Protein AF-A0A5J4KTJ5-F1 (afdb_monomer_lite)

Foldseek 3Di:
DAFEWEAEPVRHTAETHHVVVVVVCVVVVQWDFDDVVVTYIYGPDGDPDRDYQDWDWDWADDPFKIKIWIARPVVRDTNDIDIGGDCVVVVVVVVVVVVVVVVCVVVVPPDDDPPPCVVDPPPPPDDDPPPDDD

pLDDT: mean 84.32, std 15.81, range [39.41, 97.81]

InterPro domains:
  IPR025938 RRXRR domain [PF14239] (4-119)

Sequence (134 aa):
MSKVFVIDTLKRPLDPVHPGRARLLLSEGKAAVYRKFPFTIILKDKTQEPEAQPLRIKLDPGSRATGIAIVNDASGEVVFAAELSHRGHAIKAALDDRHAVRRSRRQRKTRYRKARWSNWSCPVFGGNPNRNVG

Secondary structure (DSSP, 8-state):
-PPEEEE-TT--EEEEEPHHHHHHHHHTTSEEEEETTTTEEEESSPPSS-----EEEEEEE-SSEEEEEEEETTT--EEEEEEEE--HHHHHHHHHHHHHHHHHHHHHT-------GGG---------------

Organism: NCBI:txid2607529

Radius of gyration: 35.64 Å; chains: 1; bounding box: 104×32×80 Å

Structure (mmCIF, N/CA/C/O backbone):
data_AF-A0A5J4KTJ5-F1
#
_entry.id   AF-A0A5J4KTJ5-F1
#
loop_
_atom_site.group_PDB
_atom_site.id
_atom_site.type_symbol
_atom_site.label_atom_id
_atom_site.label_alt_id
_atom_site.label_comp_id
_atom_site.label_asym_id
_atom_site.label_entity_id
_atom_site.label_seq_id
_atom_site.pdbx_PDB_ins_code
_atom_site.Cartn_x
_atom_site.Cartn_y
_atom_site.Cartn_z
_atom_site.occupancy
_atom_site.B_iso_or_equiv
_atom_site.auth_seq_id
_atom_site.auth_comp_id
_atom_site.auth_asym_id
_atom_site.auth_atom_id
_atom_site.pdbx_PDB_model_num
ATOM 1 N N . MET A 1 1 ? -0.217 -9.038 13.569 1.00 63.91 1 MET A N 1
ATOM 2 C CA . MET A 1 1 ? -1.423 -8.946 12.709 1.00 63.91 1 MET A CA 1
ATOM 3 C C . MET A 1 1 ? -1.648 -7.474 12.393 1.00 63.91 1 MET A C 1
ATOM 5 O O . MET A 1 1 ? -1.484 -6.677 13.306 1.00 63.91 1 MET A O 1
ATOM 9 N N . SER A 1 2 ? -1.928 -7.087 11.145 1.00 85.50 2 SER A N 1
ATOM 10 C CA . SER A 1 2 ? -2.105 -5.668 10.787 1.00 85.50 2 SER A CA 1
ATOM 11 C C . SER A 1 2 ? -3.431 -5.117 11.321 1.00 85.50 2 SER A C 1
ATOM 13 O O . SER A 1 2 ? -4.464 -5.791 11.256 1.00 85.50 2 SER A O 1
ATOM 15 N N . LYS A 1 3 ? -3.403 -3.897 11.865 1.00 92.50 3 LYS A N 1
ATOM 16 C CA . LYS A 1 3 ? -4.609 -3.172 12.280 1.00 92.50 3 LYS A CA 1
ATOM 17 C C . LYS A 1 3 ? -5.335 -2.609 11.056 1.00 92.50 3 LYS A C 1
ATOM 19 O O . LYS A 1 3 ? -4.761 -2.457 9.977 1.00 92.50 3 LYS A O 1
ATOM 24 N N . VAL A 1 4 ? -6.617 -2.316 11.234 1.00 94.38 4 VAL A N 1
ATOM 25 C CA . VAL A 1 4 ? -7.485 -1.734 10.208 1.00 94.38 4 VAL A CA 1
ATOM 26 C C . VAL A 1 4 ? -7.631 -0.245 10.469 1.00 94.38 4 VAL A C 1
ATOM 28 O O . VAL A 1 4 ? -7.929 0.158 11.591 1.00 94.38 4 VAL A O 1
ATOM 31 N N . PHE A 1 5 ? -7.449 0.567 9.430 1.00 94.44 5 PHE A N 1
ATOM 32 C CA . PHE A 1 5 ? -7.638 2.010 9.536 1.00 94.44 5 PHE A CA 1
ATOM 33 C C . PHE A 1 5 ? -9.122 2.357 9.588 1.00 94.44 5 PHE A C 1
ATOM 35 O O . PHE A 1 5 ? -9.929 1.774 8.857 1.00 94.44 5 PHE A O 1
ATOM 42 N N . VAL A 1 6 ? -9.468 3.324 10.431 1.00 94.12 6 VAL A N 1
ATOM 43 C CA . VAL A 1 6 ? -10.842 3.779 10.626 1.00 94.12 6 VAL A CA 1
ATOM 44 C C . VAL A 1 6 ? -10.908 5.270 10.349 1.00 94.12 6 VAL A C 1
ATOM 46 O O . VAL A 1 6 ? -10.030 6.029 10.758 1.00 94.12 6 VAL A O 1
ATOM 49 N N . ILE A 1 7 ? -11.946 5.679 9.631 1.00 94.50 7 ILE A N 1
ATOM 50 C CA . ILE A 1 7 ? -12.270 7.084 9.415 1.00 94.50 7 ILE A CA 1
ATOM 51 C C . ILE A 1 7 ? -13.718 7.357 9.809 1.00 94.50 7 ILE A C 1
ATOM 53 O O . ILE A 1 7 ? -14.583 6.485 9.707 1.00 94.50 7 ILE A O 1
ATOM 57 N N . ASP A 1 8 ? -13.977 8.581 10.242 1.00 92.81 8 ASP A N 1
ATOM 58 C CA . ASP A 1 8 ? -15.324 9.077 10.503 1.00 92.81 8 ASP A CA 1
ATOM 59 C C . ASP A 1 8 ? -16.048 9.443 9.187 1.00 92.81 8 ASP A C 1
ATOM 61 O O . ASP A 1 8 ? -15.433 9.578 8.125 1.00 92.81 8 ASP A O 1
ATOM 65 N N . THR A 1 9 ? -17.354 9.679 9.266 1.00 91.12 9 THR A N 1
ATOM 66 C CA . THR A 1 9 ? -18.225 10.261 8.232 1.00 91.12 9 THR A CA 1
ATOM 67 C C . THR A 1 9 ? -17.638 11.516 7.579 1.00 91.12 9 THR A C 1
ATOM 69 O O . THR A 1 9 ? -17.713 11.687 6.362 1.00 91.12 9 THR A O 1
ATOM 72 N N . LEU A 1 10 ? -16.979 12.370 8.369 1.00 90.44 10 LEU A N 1
ATOM 73 C CA . LEU A 1 10 ? -16.274 13.571 7.904 1.00 90.44 10 LEU A CA 1
ATOM 74 C C . LEU A 1 10 ? -14.861 13.289 7.363 1.00 90.44 10 LEU A C 1
ATOM 76 O O . LEU A 1 10 ? -14.087 14.221 7.152 1.00 90.44 10 LEU A O 1
ATOM 80 N N . LYS A 1 11 ? -14.506 12.016 7.151 1.00 89.75 11 LYS A N 1
ATOM 81 C CA . LYS A 1 11 ? -13.183 11.535 6.713 1.00 89.75 11 LYS A CA 1
ATOM 82 C C . LYS A 1 11 ? -12.036 11.926 7.648 1.00 89.75 11 LYS A C 1
ATOM 84 O O . LYS A 1 11 ? -10.883 11.995 7.226 1.00 89.75 11 LYS A O 1
ATOM 89 N N . ARG A 1 12 ? -12.347 12.170 8.921 1.00 90.94 12 ARG A N 1
ATOM 90 C CA . ARG A 1 12 ? -11.346 12.408 9.965 1.00 90.94 12 ARG A CA 1
ATOM 91 C C . ARG A 1 12 ? -10.771 11.062 10.420 1.00 90.94 12 ARG A C 1
ATOM 93 O O . ARG A 1 12 ? -11.553 10.120 10.566 1.00 90.94 12 ARG A O 1
ATOM 100 N N . PRO A 1 13 ? -9.446 10.937 10.590 1.00 91.06 13 PRO A N 1
ATOM 101 C CA . PRO A 1 13 ? -8.836 9.695 11.042 1.00 91.06 13 PRO A CA 1
ATOM 102 C C . PRO A 1 13 ? -9.215 9.403 12.497 1.00 91.06 13 PRO A C 1
ATOM 104 O O . PRO A 1 13 ? -9.300 10.315 13.314 1.00 91.06 13 PRO A O 1
ATOM 107 N N . LEU A 1 14 ? -9.425 8.124 12.792 1.00 92.00 14 LEU A N 1
ATOM 108 C CA . LEU A 1 14 ? -9.607 7.579 14.135 1.00 92.00 14 LEU A CA 1
ATOM 109 C C . LEU A 1 14 ? -8.521 6.537 14.411 1.00 92.00 14 LEU A C 1
ATOM 111 O O . LEU A 1 14 ? -7.802 6.110 13.497 1.00 92.00 14 LEU A O 1
ATOM 115 N N . ASP A 1 15 ? -8.433 6.093 15.661 1.00 91.00 15 ASP A N 1
ATOM 116 C CA . ASP A 1 15 ? -7.470 5.069 16.042 1.00 91.00 15 ASP A CA 1
ATOM 117 C C . ASP A 1 15 ? -7.666 3.758 15.253 1.00 91.00 15 ASP A C 1
ATOM 119 O O . ASP A 1 15 ? -8.792 3.269 15.089 1.00 91.00 15 ASP A O 1
ATOM 123 N N . PRO A 1 16 ? -6.573 3.145 14.761 1.00 92.69 16 PRO A N 1
ATOM 124 C CA . PRO A 1 16 ? -6.640 1.859 14.087 1.00 92.69 16 PRO A CA 1
ATOM 125 C C . PRO A 1 16 ? -7.150 0.760 15.020 1.00 92.69 16 PRO A C 1
ATOM 127 O O . PRO A 1 16 ? -6.646 0.571 16.129 1.00 92.69 16 PRO A O 1
ATOM 130 N N . VAL A 1 17 ? -8.093 -0.042 14.534 1.00 93.00 17 VAL A N 1
ATOM 131 C CA . VAL A 1 17 ? -8.727 -1.102 15.327 1.00 93.00 17 VAL A CA 1
ATOM 132 C C . VAL A 1 17 ? -8.201 -2.484 14.963 1.00 93.00 17 VAL A C 1
ATOM 134 O O . VAL A 1 17 ? -7.725 -2.736 13.852 1.00 93.00 17 VAL A O 1
ATOM 137 N N . HIS A 1 18 ? -8.335 -3.426 15.897 1.00 93.56 18 HIS A N 1
ATOM 138 C CA . HIS A 1 18 ? -8.070 -4.834 15.620 1.00 93.56 18 HIS A CA 1
ATOM 139 C C . HIS A 1 18 ? -9.030 -5.353 14.525 1.00 93.56 18 HIS A C 1
ATOM 141 O O . HIS A 1 18 ? -10.223 -5.031 14.559 1.00 93.56 18 HIS A O 1
ATOM 147 N N . PRO A 1 19 ? -8.578 -6.196 13.577 1.00 94.56 19 PRO A N 1
ATOM 148 C CA . PRO A 1 19 ? -9.417 -6.706 12.487 1.00 94.56 19 PRO A CA 1
ATOM 149 C C . PRO A 1 19 ? -10.694 -7.414 12.959 1.00 94.56 19 PRO A C 1
ATOM 151 O O . PRO A 1 19 ? -11.714 -7.346 12.279 1.00 94.56 19 PRO A O 1
ATOM 154 N N . GLY A 1 20 ? -10.677 -8.046 14.137 1.00 95.38 20 GLY A N 1
ATOM 155 C CA . GLY A 1 20 ? -11.885 -8.617 14.747 1.00 95.38 20 GLY A CA 1
ATOM 156 C C . GLY A 1 20 ? -12.972 -7.569 15.019 1.00 95.38 20 GLY A C 1
ATOM 157 O O . GLY A 1 20 ? -14.134 -7.785 14.683 1.00 95.38 20 GLY A O 1
ATOM 158 N N . ARG A 1 21 ? -12.589 -6.392 15.533 1.00 94.75 21 ARG A N 1
ATOM 159 C CA . ARG A 1 21 ? -13.516 -5.275 15.765 1.00 94.75 21 ARG A CA 1
ATOM 160 C C . ARG A 1 21 ? -14.009 -4.678 14.450 1.00 94.75 21 ARG A C 1
ATOM 162 O O . ARG A 1 21 ? -15.192 -4.390 14.328 1.00 94.75 21 ARG A O 1
ATOM 169 N N . ALA A 1 22 ? -13.129 -4.553 13.455 1.00 95.19 22 ALA A N 1
ATOM 170 C CA . ALA A 1 22 ? -13.513 -4.094 12.120 1.00 95.19 22 ALA A CA 1
ATOM 171 C C . ALA A 1 22 ? -14.570 -5.010 11.477 1.00 95.19 22 ALA A C 1
ATOM 173 O O . ALA A 1 22 ? -15.547 -4.520 10.920 1.00 95.19 22 ALA A O 1
ATOM 174 N N . ARG A 1 23 ? -14.409 -6.337 11.593 1.00 95.81 23 ARG A N 1
ATOM 175 C CA . ARG A 1 23 ? -15.400 -7.312 11.108 1.00 95.81 23 ARG A CA 1
ATOM 176 C C . ARG A 1 23 ? -16.741 -7.158 11.814 1.00 95.81 23 ARG A C 1
ATOM 178 O O . ARG A 1 23 ? -17.752 -7.122 11.126 1.00 95.81 23 ARG A O 1
ATOM 185 N N . LEU A 1 24 ? -16.732 -7.012 13.141 1.00 96.88 24 LEU A N 1
ATOM 186 C CA . LEU A 1 24 ? -17.951 -6.804 13.923 1.00 96.88 24 LEU A CA 1
ATOM 187 C C . LEU A 1 24 ? -18.711 -5.548 13.463 1.00 96.88 24 LEU A C 1
ATOM 189 O O . LEU A 1 24 ? -19.908 -5.604 13.210 1.00 96.88 24 LEU A O 1
ATOM 193 N N . LEU A 1 25 ? -18.008 -4.426 13.280 1.00 95.50 25 LEU A N 1
ATOM 194 C CA . LEU A 1 25 ? -18.617 -3.175 12.811 1.00 95.50 25 LEU A CA 1
ATOM 195 C C . LEU A 1 25 ? -19.220 -3.297 11.404 1.00 95.50 25 LEU A C 1
ATOM 197 O O . LEU A 1 25 ? -20.244 -2.677 11.115 1.00 95.50 25 LEU A O 1
ATOM 201 N N . LEU A 1 26 ? -18.593 -4.090 10.531 1.00 96.00 26 LEU A N 1
ATOM 202 C CA . LEU A 1 26 ? -19.109 -4.375 9.194 1.00 96.00 26 LEU A CA 1
ATOM 203 C C . LEU A 1 26 ? -20.331 -5.302 9.243 1.00 96.00 26 LEU A C 1
ATOM 205 O O . LEU A 1 26 ? -21.308 -5.032 8.551 1.00 96.00 26 LEU A O 1
ATOM 209 N N . SER A 1 27 ? -20.312 -6.356 10.069 1.00 96.50 27 SER A N 1
ATOM 210 C CA . SER A 1 27 ? -21.449 -7.278 10.214 1.00 96.50 27 SER A CA 1
ATOM 211 C C . SER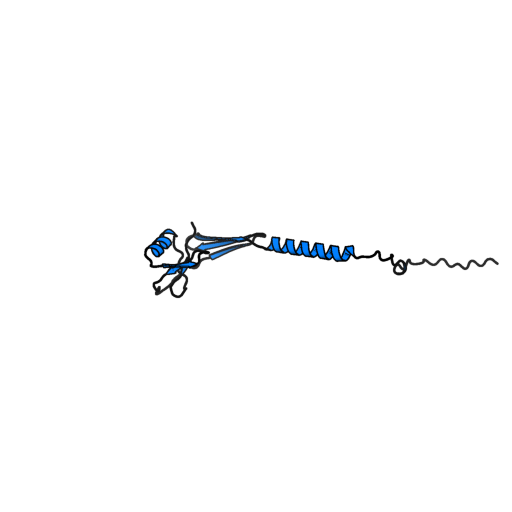 A 1 27 ? -22.658 -6.623 10.873 1.00 96.50 27 SER A C 1
ATOM 213 O O . SER A 1 27 ? -23.786 -6.898 10.487 1.00 96.50 27 SER A O 1
ATOM 215 N N . GLU A 1 28 ? -22.431 -5.721 11.829 1.00 96.06 28 GLU A N 1
ATOM 216 C CA . GLU A 1 28 ? -23.485 -4.924 12.469 1.00 96.06 28 GLU A CA 1
ATOM 217 C C . GLU A 1 28 ? -23.991 -3.780 11.572 1.00 96.06 28 GLU A C 1
ATOM 219 O O . GLU A 1 28 ? -24.902 -3.051 11.951 1.00 96.06 28 GLU A O 1
ATOM 224 N N . GLY A 1 29 ? -23.388 -3.570 10.397 1.00 94.56 29 GLY A N 1
ATOM 225 C CA . GLY A 1 29 ? -23.784 -2.516 9.466 1.00 94.56 29 GLY A CA 1
ATOM 226 C C . GLY A 1 29 ? -23.468 -1.091 9.934 1.00 94.56 29 GLY A C 1
ATOM 227 O O . GLY A 1 29 ? -23.938 -0.144 9.300 1.00 94.56 29 GLY A O 1
ATOM 228 N N . LYS A 1 30 ? -22.663 -0.920 10.991 1.00 94.25 30 LYS A N 1
ATOM 229 C CA . LYS A 1 30 ? -22.239 0.380 11.553 1.00 94.25 30 LYS A CA 1
ATOM 230 C C . LYS A 1 30 ? -21.106 1.038 10.765 1.00 94.25 30 LYS A C 1
ATOM 232 O O . LYS A 1 30 ? -20.902 2.248 10.848 1.00 94.25 30 LYS A O 1
ATOM 237 N N . ALA A 1 31 ? -20.371 0.246 9.989 1.00 96.25 31 ALA A N 1
ATOM 238 C CA . ALA A 1 31 ? -19.299 0.713 9.123 1.00 96.25 31 ALA A CA 1
ATOM 239 C C . ALA A 1 31 ? -19.500 0.249 7.674 1.00 96.25 31 ALA A C 1
ATOM 241 O O . ALA A 1 31 ? -20.247 -0.688 7.396 1.00 96.25 31 ALA A O 1
ATOM 242 N N . ALA A 1 32 ? -18.798 0.895 6.748 1.00 96.06 32 ALA A N 1
ATOM 243 C CA . ALA A 1 32 ? -18.676 0.477 5.357 1.00 96.06 32 ALA A CA 1
ATOM 244 C C . ALA A 1 32 ? -17.200 0.417 4.944 1.00 96.06 32 ALA A C 1
ATOM 246 O O . ALA A 1 32 ? -16.333 1.031 5.567 1.00 96.06 32 ALA A O 1
ATOM 247 N N . VAL A 1 33 ? -16.892 -0.326 3.882 1.00 96.69 33 VAL A N 1
ATOM 248 C CA . VAL A 1 33 ? -15.531 -0.367 3.331 1.00 96.69 33 VAL A CA 1
ATOM 249 C C . VAL A 1 33 ? -15.273 0.917 2.546 1.00 96.69 33 VAL A C 1
ATOM 251 O O . VAL A 1 33 ? -15.985 1.208 1.590 1.00 96.69 33 VAL A O 1
ATOM 254 N N . TYR A 1 34 ? -14.232 1.660 2.924 1.00 95.88 34 TYR A N 1
ATOM 255 C CA . TYR A 1 34 ? -13.809 2.874 2.221 1.00 95.88 34 TYR A CA 1
ATOM 256 C C . TYR A 1 34 ? -12.746 2.575 1.159 1.00 95.88 34 TYR A C 1
ATOM 258 O O . TYR A 1 34 ? -12.847 3.018 0.016 1.00 95.88 34 TYR A O 1
ATOM 266 N N . ARG A 1 35 ? -11.720 1.795 1.521 1.00 94.81 35 ARG A N 1
ATOM 267 C CA . ARG A 1 35 ? -10.605 1.438 0.633 1.00 94.81 35 ARG A CA 1
ATOM 268 C C . ARG A 1 35 ? -10.126 0.018 0.922 1.00 94.81 35 ARG A C 1
ATOM 270 O O . ARG A 1 35 ? -10.085 -0.405 2.073 1.00 94.81 35 ARG A O 1
ATOM 277 N N . LYS A 1 36 ? -9.759 -0.726 -0.130 1.00 92.38 36 LYS A N 1
ATOM 278 C CA . LYS A 1 36 ? -9.275 -2.116 -0.007 1.00 92.38 36 LYS A CA 1
ATOM 279 C C . LYS A 1 36 ? -7.802 -2.208 0.403 1.00 92.38 36 LYS A C 1
ATOM 281 O O . LYS A 1 36 ? -7.451 -3.100 1.165 1.00 92.38 36 LYS A O 1
ATOM 286 N N . PHE A 1 37 ? -6.951 -1.306 -0.093 1.00 90.12 37 PHE A N 1
ATOM 287 C CA . PHE A 1 37 ? -5.531 -1.266 0.262 1.00 90.12 37 PHE A CA 1
ATOM 288 C C . PHE A 1 37 ? -4.991 0.177 0.361 1.00 90.12 37 PHE A C 1
ATOM 290 O O . PHE A 1 37 ? -5.048 0.897 -0.645 1.00 90.12 37 PHE A O 1
ATOM 297 N N . PRO A 1 38 ? -4.451 0.597 1.524 1.00 91.38 38 PRO A N 1
ATOM 298 C CA . PRO A 1 38 ? -4.550 -0.120 2.801 1.00 91.38 38 PRO A CA 1
ATOM 299 C C . PRO A 1 38 ? -6.026 -0.326 3.186 1.00 91.38 38 PRO A C 1
ATOM 301 O O . PRO A 1 38 ? -6.889 0.431 2.739 1.00 91.38 38 PRO A O 1
ATOM 304 N N . PHE A 1 39 ? -6.334 -1.402 3.917 1.00 94.50 39 PHE A N 1
ATOM 305 C CA . PHE A 1 39 ? -7.723 -1.714 4.262 1.00 94.50 39 PHE A CA 1
ATOM 306 C C . PHE A 1 39 ? -8.243 -0.674 5.256 1.00 94.50 39 PHE A C 1
ATOM 308 O O . PHE A 1 39 ? -7.671 -0.482 6.332 1.00 94.50 39 PHE A O 1
ATOM 315 N N . THR A 1 40 ? -9.302 0.029 4.865 1.00 95.69 40 THR A N 1
ATOM 316 C CA . THR A 1 40 ? -9.850 1.158 5.617 1.00 95.69 40 THR A CA 1
ATOM 317 C C . THR A 1 40 ? -11.366 1.070 5.642 1.00 95.69 40 THR A C 1
ATOM 319 O O . THR A 1 40 ? -11.998 0.905 4.592 1.00 95.69 40 THR A O 1
ATOM 322 N N . ILE A 1 41 ? -11.944 1.215 6.831 1.00 96.38 41 ILE A N 1
ATOM 323 C CA . ILE A 1 41 ? -13.390 1.287 7.042 1.00 96.38 41 ILE A CA 1
ATOM 324 C C . ILE A 1 41 ? -13.804 2.715 7.399 1.00 96.38 41 ILE A C 1
ATOM 326 O O . ILE A 1 41 ? -13.044 3.448 8.027 1.00 96.38 41 ILE A O 1
ATOM 330 N N . ILE A 1 42 ? -15.011 3.098 6.995 1.00 95.81 42 ILE A N 1
ATOM 331 C CA . ILE A 1 42 ? -15.654 4.357 7.371 1.00 95.81 42 ILE A CA 1
ATOM 332 C C . ILE A 1 42 ? -16.830 4.068 8.300 1.00 95.81 42 ILE A C 1
ATOM 334 O O . ILE A 1 42 ? -17.638 3.183 8.009 1.00 95.81 42 ILE A O 1
ATOM 338 N N . LEU A 1 43 ? -16.915 4.785 9.417 1.00 94.69 43 LEU A N 1
ATOM 339 C CA . LEU A 1 43 ? -18.067 4.731 10.317 1.00 94.69 43 LEU A CA 1
ATOM 340 C C . LEU A 1 43 ? -19.235 5.526 9.724 1.00 94.69 43 LEU A C 1
ATOM 342 O O . LEU A 1 43 ? -19.025 6.534 9.048 1.00 94.69 43 LEU A O 1
ATOM 346 N N . LYS A 1 44 ? -20.465 5.057 9.953 1.00 91.88 44 LYS A N 1
ATOM 347 C CA . LYS A 1 44 ? -21.686 5.751 9.509 1.00 91.88 44 LYS A CA 1
ATOM 348 C C . LYS A 1 44 ? -22.154 6.830 10.481 1.00 91.88 44 LYS A C 1
ATOM 350 O O . LYS A 1 44 ? -22.831 7.760 10.054 1.00 91.88 44 LYS A O 1
ATOM 355 N N . ASP A 1 45 ? -21.774 6.707 11.746 1.00 86.31 45 ASP A N 1
ATOM 356 C CA . ASP A 1 45 ? -22.112 7.671 12.786 1.00 86.31 45 ASP A CA 1
ATOM 357 C C . ASP A 1 45 ? -20.981 8.677 12.964 1.00 86.31 45 ASP A C 1
ATOM 359 O O . ASP A 1 45 ? -19.803 8.322 12.887 1.00 86.31 45 ASP A O 1
ATOM 363 N N . LYS A 1 46 ? -21.355 9.934 13.214 1.00 79.44 46 LYS A N 1
ATOM 364 C CA . LYS A 1 46 ? -20.410 11.025 13.441 1.00 79.44 46 LYS A CA 1
ATOM 365 C C . LYS A 1 46 ? -19.775 10.901 14.821 1.00 79.44 46 LYS A C 1
ATOM 367 O O . LYS A 1 46 ? -20.479 10.812 15.825 1.00 79.44 46 LYS A O 1
ATOM 372 N N . THR A 1 47 ? -18.452 10.994 14.873 1.00 79.69 47 THR A N 1
ATOM 373 C CA . THR A 1 47 ? -17.716 11.042 16.141 1.00 79.69 47 THR A CA 1
ATOM 374 C C . THR A 1 47 ? -17.614 12.498 16.603 1.00 79.69 47 THR A C 1
ATOM 376 O O . THR A 1 47 ? -17.205 13.368 15.831 1.00 79.69 47 THR A O 1
ATOM 379 N N . GLN A 1 48 ? -18.038 12.798 17.837 1.00 72.00 48 GLN A N 1
ATOM 380 C CA . GLN A 1 48 ? -18.056 14.178 18.352 1.00 72.00 48 GLN A CA 1
ATOM 381 C C . GLN A 1 48 ? -16.642 14.744 18.537 1.00 72.00 48 GLN A C 1
ATOM 383 O O . GLN A 1 48 ? -16.381 15.860 18.088 1.00 72.00 48 GLN A O 1
ATOM 388 N N . GLU A 1 49 ? -15.721 13.949 19.086 1.00 74.38 49 GLU A N 1
ATOM 389 C CA . GLU A 1 49 ? -14.324 14.330 19.316 1.00 74.38 49 GLU A CA 1
ATOM 390 C C . GLU A 1 49 ? -13.393 13.218 18.815 1.00 74.38 49 GLU A C 1
ATOM 392 O O . GLU A 1 49 ? -13.077 12.280 19.545 1.00 74.38 49 GLU A O 1
ATOM 397 N N . PRO A 1 50 ? -13.008 13.248 17.527 1.00 73.69 50 PRO A N 1
ATOM 398 C CA . PRO A 1 50 ? -12.059 12.287 16.993 1.00 73.69 50 PRO A CA 1
ATOM 399 C C . PRO A 1 50 ? -10.657 12.634 17.501 1.00 73.69 50 PRO A C 1
ATOM 401 O O . PRO A 1 50 ? -9.982 13.495 16.937 1.00 73.69 50 PRO A O 1
ATOM 404 N N . GLU A 1 51 ? -10.224 11.960 18.560 1.00 74.75 51 GLU A N 1
ATOM 405 C CA . GLU A 1 51 ? -8.836 11.973 19.005 1.00 74.75 51 GLU A CA 1
ATOM 406 C C . GLU A 1 51 ? -8.140 10.726 18.451 1.00 74.75 51 GLU A C 1
ATOM 408 O O . GLU A 1 51 ? -8.581 9.598 18.672 1.00 74.75 51 GLU A O 1
ATOM 413 N N . ALA A 1 52 ? -7.096 10.934 17.650 1.00 81.88 52 ALA A N 1
ATOM 414 C CA . ALA A 1 52 ? -6.284 9.857 17.101 1.00 81.88 52 ALA A CA 1
ATOM 415 C C . ALA A 1 52 ? -4.877 9.980 17.670 1.00 81.88 52 ALA A C 1
ATOM 417 O O . ALA A 1 52 ? -4.270 11.055 17.621 1.00 81.88 52 ALA A O 1
ATOM 418 N N . GLN A 1 53 ? -4.346 8.877 18.186 1.00 84.81 53 GLN A N 1
ATOM 419 C CA . GLN A 1 53 ? -2.995 8.867 18.719 1.00 84.81 53 GLN A CA 1
ATOM 420 C C . GLN A 1 53 ? -1.981 9.123 17.596 1.00 84.81 53 GLN A C 1
ATOM 422 O O . GLN A 1 53 ? -2.115 8.576 16.493 1.00 84.81 53 GLN A O 1
ATOM 427 N N . PRO A 1 54 ? -0.936 9.929 17.851 1.00 88.12 54 PRO A N 1
ATOM 428 C CA . PRO A 1 54 ? 0.102 10.162 16.863 1.00 88.12 54 PRO A CA 1
ATOM 429 C C . PRO A 1 54 ? 0.833 8.849 16.553 1.00 88.12 54 PRO A C 1
ATOM 431 O O . PRO A 1 54 ? 1.346 8.168 17.440 1.00 88.12 54 PRO A O 1
ATOM 434 N N . LEU A 1 55 ? 0.891 8.499 15.268 1.00 90.75 55 LEU A N 1
ATOM 435 C CA . LEU A 1 55 ? 1.606 7.324 14.774 1.00 90.75 55 LEU A CA 1
ATOM 436 C C . LEU A 1 55 ? 2.891 7.751 14.074 1.00 90.75 55 LEU A C 1
ATOM 438 O O . LEU A 1 55 ? 2.906 8.697 13.283 1.00 90.75 55 LEU A O 1
ATOM 442 N N . ARG A 1 56 ? 3.967 7.005 14.310 1.00 92.81 56 ARG A N 1
ATOM 443 C CA . ARG A 1 56 ? 5.259 7.227 13.672 1.00 92.81 56 ARG A CA 1
ATOM 444 C C . ARG A 1 56 ? 5.392 6.371 12.424 1.00 92.81 56 ARG A C 1
ATOM 446 O O . ARG A 1 56 ? 5.183 5.159 12.447 1.00 92.81 56 ARG A O 1
ATOM 453 N N . ILE A 1 57 ? 5.802 7.003 11.331 1.00 93.19 57 ILE A N 1
ATOM 454 C CA . ILE A 1 57 ? 6.113 6.319 10.076 1.00 93.19 57 ILE A CA 1
ATOM 455 C C . ILE A 1 57 ? 7.620 6.056 10.022 1.00 93.19 57 ILE A C 1
ATOM 457 O O . ILE A 1 57 ? 8.430 6.954 10.251 1.00 93.19 57 ILE A O 1
ATOM 461 N N . LYS A 1 58 ? 7.993 4.818 9.703 1.00 94.06 58 LYS A N 1
ATOM 462 C CA . LYS A 1 58 ? 9.360 4.397 9.396 1.00 94.06 58 LYS A CA 1
ATOM 463 C C . LYS A 1 58 ? 9.423 3.995 7.926 1.00 94.06 58 LYS A C 1
ATOM 465 O O . LYS A 1 58 ? 8.623 3.177 7.472 1.00 94.06 58 LYS A O 1
ATOM 470 N N . LEU A 1 59 ? 10.362 4.592 7.201 1.00 94.19 59 LEU A N 1
ATOM 471 C CA . LEU A 1 59 ? 10.630 4.308 5.796 1.00 94.19 59 LEU A CA 1
ATOM 472 C C . LEU A 1 59 ? 12.039 3.733 5.691 1.00 94.19 59 LEU A C 1
ATOM 474 O O . LEU A 1 59 ? 12.983 4.358 6.168 1.00 94.19 59 LEU A O 1
ATOM 478 N N . ASP A 1 60 ? 12.161 2.567 5.072 1.00 93.88 60 ASP A N 1
ATOM 479 C CA . ASP A 1 60 ? 13.436 1.905 4.809 1.00 93.88 60 ASP A CA 1
ATOM 480 C C . ASP A 1 60 ? 13.657 1.808 3.291 1.00 93.88 60 ASP A C 1
ATOM 482 O O . ASP A 1 60 ? 13.073 0.938 2.635 1.00 93.88 60 ASP A O 1
ATOM 486 N N . PRO A 1 61 ? 14.394 2.757 2.688 1.00 93.75 61 PRO A N 1
ATOM 487 C CA . PRO A 1 61 ? 14.567 2.815 1.246 1.00 93.75 61 PRO A CA 1
ATOM 488 C C . PRO A 1 61 ? 15.615 1.804 0.766 1.00 93.75 61 PRO A C 1
ATOM 490 O O . PRO A 1 61 ? 16.809 1.943 1.023 1.00 93.75 61 PRO A O 1
ATOM 493 N N . GLY A 1 62 ? 15.183 0.830 -0.031 1.00 91.19 62 GLY A N 1
ATOM 494 C CA . GLY A 1 62 ? 16.056 -0.080 -0.767 1.00 91.19 62 GLY A CA 1
ATOM 495 C C . GLY A 1 62 ? 16.144 0.249 -2.261 1.00 91.19 62 GLY A C 1
ATOM 496 O O . GLY A 1 62 ? 15.373 1.031 -2.822 1.00 91.19 62 GLY A O 1
ATOM 497 N N . SER A 1 63 ? 17.087 -0.398 -2.954 1.00 87.31 63 SER A N 1
ATOM 498 C CA . SER A 1 63 ? 17.281 -0.226 -4.405 1.00 87.31 63 SER A CA 1
ATOM 499 C C . SER A 1 63 ? 16.105 -0.755 -5.239 1.00 87.31 63 SER A C 1
ATOM 501 O O . SER A 1 63 ? 15.767 -0.190 -6.283 1.00 87.31 63 SER A O 1
ATOM 503 N N . ARG A 1 64 ? 15.466 -1.834 -4.771 1.00 89.62 64 ARG A N 1
ATOM 504 C CA . ARG A 1 64 ? 14.344 -2.510 -5.444 1.00 89.62 64 ARG A CA 1
ATOM 505 C C . ARG A 1 64 ? 13.002 -2.284 -4.772 1.00 89.62 64 ARG A C 1
ATOM 507 O O . ARG A 1 64 ? 11.988 -2.339 -5.461 1.00 89.62 64 ARG A O 1
ATOM 514 N N . ALA A 1 65 ? 12.988 -2.049 -3.471 1.00 94.12 65 ALA A N 1
ATOM 515 C CA . ALA A 1 65 ? 11.767 -1.852 -2.720 1.00 94.12 65 ALA A CA 1
ATOM 516 C C . ALA A 1 65 ? 12.008 -0.922 -1.534 1.00 94.12 65 ALA A C 1
ATOM 518 O O . ALA A 1 65 ? 13.120 -0.875 -1.018 1.00 94.12 65 ALA A O 1
ATOM 519 N N . THR A 1 66 ? 10.970 -0.206 -1.110 1.00 95.25 66 THR A N 1
ATOM 520 C CA . THR A 1 66 ? 10.963 0.570 0.134 1.00 95.25 66 THR A CA 1
ATOM 521 C C . THR A 1 66 ? 10.056 -0.116 1.139 1.00 95.25 66 THR A C 1
ATOM 523 O O . THR A 1 66 ? 8.867 -0.305 0.871 1.00 95.25 66 THR A O 1
ATOM 526 N N . GLY A 1 67 ? 10.599 -0.464 2.302 1.00 94.06 67 GLY A N 1
ATOM 527 C CA . GLY A 1 67 ? 9.816 -0.910 3.446 1.00 94.06 67 GLY A CA 1
ATOM 528 C C . GLY A 1 67 ? 9.107 0.275 4.098 1.00 94.06 67 GLY A C 1
ATOM 529 O O . GLY A 1 67 ? 9.708 1.320 4.335 1.00 94.06 67 GLY A O 1
ATOM 530 N N . ILE A 1 68 ? 7.819 0.129 4.387 1.00 94.25 68 ILE A N 1
ATOM 531 C CA . ILE A 1 68 ? 7.002 1.125 5.080 1.00 94.25 68 ILE A CA 1
ATOM 532 C C . ILE A 1 68 ? 6.433 0.458 6.324 1.00 94.25 68 ILE A C 1
ATOM 534 O O . ILE A 1 68 ? 5.730 -0.545 6.216 1.00 94.25 68 ILE A O 1
ATOM 538 N N . ALA A 1 69 ? 6.688 1.030 7.496 1.00 93.62 69 ALA A N 1
ATOM 539 C CA . ALA A 1 69 ? 6.087 0.586 8.747 1.00 93.62 69 ALA A CA 1
ATOM 540 C C . ALA A 1 69 ? 5.458 1.763 9.493 1.00 93.62 69 ALA A C 1
ATOM 542 O O . ALA A 1 69 ? 6.026 2.850 9.565 1.00 93.62 69 ALA A O 1
ATOM 543 N N . ILE A 1 70 ? 4.280 1.538 10.061 1.00 92.94 70 ILE A N 1
ATOM 544 C CA . ILE A 1 70 ? 3.566 2.486 10.913 1.00 92.94 70 ILE A CA 1
ATOM 545 C C . ILE A 1 70 ? 3.557 1.899 12.316 1.00 92.94 70 ILE A C 1
ATOM 547 O O . ILE A 1 70 ? 3.078 0.781 12.519 1.00 92.94 70 ILE A O 1
ATOM 551 N N . VAL A 1 71 ? 4.106 2.644 13.266 1.00 92.31 71 VAL A N 1
ATOM 552 C CA . VAL A 1 71 ? 4.319 2.215 14.648 1.00 92.31 71 VAL A CA 1
ATOM 553 C C . VAL A 1 71 ? 3.630 3.199 15.581 1.00 92.31 71 VAL A C 1
ATOM 555 O O . VAL A 1 71 ? 3.648 4.406 15.343 1.00 92.31 71 VAL A O 1
ATOM 558 N N . ASN A 1 72 ? 3.008 2.683 16.631 1.00 90.62 72 ASN A N 1
ATOM 559 C CA . ASN A 1 72 ? 2.568 3.504 17.747 1.00 90.62 72 ASN A CA 1
ATOM 560 C C . ASN A 1 72 ? 3.711 3.565 18.771 1.00 90.62 72 ASN A C 1
ATOM 562 O O . ASN A 1 72 ? 4.090 2.537 19.328 1.00 90.62 72 ASN A O 1
ATOM 566 N N . ASP A 1 73 ? 4.268 4.755 19.002 1.00 85.75 73 ASP A N 1
ATOM 567 C CA . ASP A 1 73 ? 5.413 4.933 19.903 1.00 85.75 73 ASP A CA 1
ATOM 568 C C . ASP A 1 73 ? 5.035 4.727 21.384 1.00 85.75 73 ASP A C 1
ATOM 570 O O . ASP A 1 73 ? 5.883 4.316 22.169 1.00 85.75 73 ASP A O 1
ATOM 574 N N . ALA A 1 74 ? 3.770 4.945 21.767 1.00 84.00 74 ALA A N 1
ATOM 575 C CA . ALA A 1 74 ? 3.312 4.774 23.148 1.00 84.00 74 ALA A CA 1
ATOM 576 C C . ALA A 1 74 ? 3.164 3.297 23.549 1.00 84.00 74 ALA A C 1
ATOM 578 O O . ALA A 1 74 ? 3.454 2.928 24.683 1.00 84.00 74 ALA A O 1
ATOM 579 N N . SER A 1 75 ? 2.718 2.444 22.622 1.00 83.31 75 SER A N 1
ATOM 580 C CA . SER A 1 75 ? 2.539 1.001 22.865 1.00 83.31 75 SER A CA 1
ATOM 581 C C . SER A 1 75 ? 3.680 0.140 22.320 1.00 83.31 75 SER A C 1
ATOM 583 O O . SER A 1 75 ? 3.781 -1.034 22.662 1.00 83.31 75 SER A O 1
ATOM 585 N N . GLY A 1 76 ? 4.532 0.690 21.449 1.00 83.06 76 GLY A N 1
ATOM 586 C CA . GLY A 1 76 ? 5.558 -0.061 20.723 1.00 83.06 76 GLY A CA 1
ATOM 587 C C . GLY A 1 76 ? 4.997 -0.990 19.638 1.00 83.06 76 GLY A C 1
ATOM 588 O O . GLY A 1 76 ? 5.747 -1.739 19.012 1.00 83.06 76 GLY A O 1
ATOM 589 N N . GLU A 1 77 ? 3.685 -0.959 19.390 1.00 88.31 77 GLU A N 1
ATOM 590 C CA . GLU A 1 77 ? 3.021 -1.862 18.455 1.00 88.31 77 GLU A CA 1
ATOM 591 C C . GLU A 1 77 ? 3.157 -1.405 16.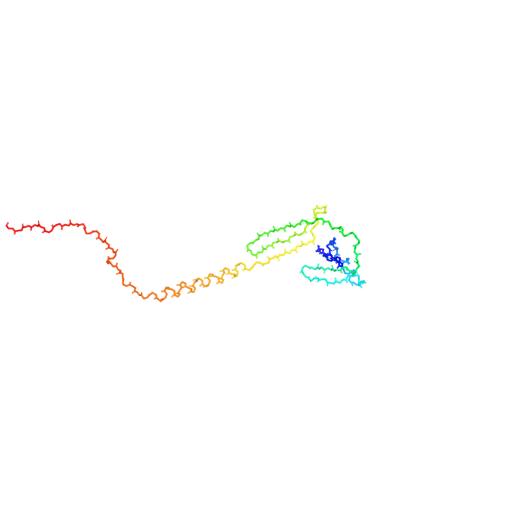998 1.00 88.31 77 GLU A C 1
ATOM 593 O O . GLU A 1 77 ? 2.964 -0.235 16.654 1.00 88.31 77 GLU A O 1
ATOM 598 N N . VAL A 1 78 ? 3.396 -2.367 16.102 1.00 89.00 78 VAL A N 1
ATOM 599 C CA . VAL A 1 78 ? 3.349 -2.139 14.653 1.00 89.00 78 VAL A CA 1
ATOM 600 C C . VAL A 1 78 ? 1.898 -2.210 14.180 1.00 89.00 78 VAL A C 1
ATOM 602 O O . VAL A 1 78 ? 1.273 -3.269 14.169 1.00 89.00 78 VAL A O 1
ATOM 605 N N . VAL A 1 79 ? 1.366 -1.068 13.758 1.00 90.94 79 VAL A N 1
ATOM 606 C CA . VAL A 1 79 ? -0.007 -0.910 13.264 1.00 90.94 79 VAL A CA 1
ATOM 607 C C . VAL A 1 79 ? -0.142 -1.490 11.860 1.00 90.94 79 VAL A C 1
ATOM 609 O O . VAL A 1 79 ? -1.089 -2.221 11.561 1.00 90.94 79 VAL A O 1
ATOM 612 N N . PHE A 1 80 ? 0.804 -1.161 10.985 1.00 92.06 80 PHE A N 1
ATOM 613 C CA . PHE A 1 80 ? 0.762 -1.530 9.577 1.00 92.06 80 PHE A CA 1
ATOM 614 C C . PHE A 1 80 ? 2.175 -1.649 9.018 1.00 92.06 80 PHE A C 1
ATOM 616 O O . PHE A 1 80 ? 3.057 -0.879 9.386 1.00 92.06 80 PHE A O 1
ATOM 623 N N . ALA A 1 81 ? 2.370 -2.595 8.106 1.00 92.06 81 ALA A N 1
ATOM 624 C CA . ALA A 1 81 ? 3.603 -2.750 7.358 1.00 92.06 81 ALA A CA 1
ATOM 625 C C . ALA A 1 81 ? 3.269 -3.047 5.894 1.00 92.06 81 ALA A C 1
ATOM 627 O O . ALA A 1 81 ? 2.334 -3.799 5.607 1.00 92.06 81 ALA A O 1
ATOM 628 N N . ALA A 1 82 ? 4.019 -2.445 4.980 1.00 91.69 82 ALA A N 1
ATOM 629 C CA . ALA A 1 82 ? 3.906 -2.661 3.548 1.00 91.69 82 ALA A CA 1
ATOM 630 C C . ALA A 1 82 ? 5.272 -2.543 2.876 1.00 91.69 82 ALA A C 1
ATOM 632 O O . ALA A 1 82 ? 6.172 -1.873 3.373 1.00 91.69 82 ALA A O 1
ATOM 633 N N . GLU A 1 83 ? 5.392 -3.158 1.708 1.00 93.25 83 GLU A N 1
ATOM 634 C CA . GLU A 1 83 ? 6.555 -3.036 0.843 1.00 93.25 83 GLU A CA 1
ATOM 635 C C . GLU A 1 83 ? 6.130 -2.352 -0.459 1.00 93.25 83 GLU A C 1
ATOM 637 O O . GLU A 1 83 ? 5.178 -2.768 -1.123 1.00 93.25 83 GLU A O 1
ATOM 642 N N . LEU A 1 84 ? 6.819 -1.272 -0.818 1.00 92.19 84 LEU A N 1
ATOM 643 C CA . LEU A 1 84 ? 6.634 -0.574 -2.081 1.00 92.19 84 LEU A CA 1
ATOM 644 C C . LEU A 1 84 ? 7.669 -1.088 -3.078 1.00 92.19 84 LEU A C 1
ATOM 646 O O . LEU A 1 84 ? 8.845 -0.767 -2.952 1.00 92.19 84 LEU A O 1
ATOM 650 N N . SER A 1 85 ? 7.253 -1.840 -4.096 1.00 93.81 85 SER A N 1
ATOM 651 C CA . SER A 1 85 ? 8.164 -2.317 -5.146 1.00 93.81 85 SER A CA 1
ATOM 652 C C . SER A 1 85 ? 8.482 -1.220 -6.170 1.00 93.81 85 SER A C 1
ATOM 654 O O . SER A 1 85 ? 7.592 -0.586 -6.740 1.00 93.81 85 SER A O 1
ATOM 656 N N . HIS A 1 86 ? 9.768 -0.999 -6.441 1.00 93.31 86 HIS A N 1
ATOM 657 C CA . HIS A 1 86 ? 10.246 0.059 -7.325 1.00 93.31 86 HIS A CA 1
ATOM 658 C C . HIS A 1 86 ? 10.368 -0.433 -8.764 1.00 93.31 86 HIS A C 1
ATOM 660 O O . HIS A 1 86 ? 10.871 -1.519 -9.046 1.00 93.31 86 HIS A O 1
ATOM 666 N N . ARG A 1 87 ? 10.024 0.439 -9.715 1.00 92.62 87 ARG A N 1
ATOM 667 C CA . ARG A 1 87 ? 10.213 0.179 -11.153 1.00 92.62 87 ARG A CA 1
ATOM 668 C C . ARG A 1 87 ? 11.558 0.678 -11.693 1.00 92.62 87 ARG A C 1
ATOM 670 O O . ARG A 1 87 ? 11.803 0.575 -12.892 1.00 92.62 87 ARG A O 1
ATOM 677 N N . GLY A 1 88 ? 12.431 1.205 -10.831 1.00 92.62 88 GLY A N 1
ATOM 678 C CA . GLY A 1 88 ? 13.682 1.863 -11.227 1.00 92.62 88 GLY A CA 1
ATOM 679 C C . GLY A 1 88 ? 14.602 0.973 -12.066 1.00 92.62 88 GLY A C 1
ATOM 680 O O . GLY A 1 88 ? 15.086 1.405 -13.109 1.00 92.62 88 GLY A O 1
ATOM 681 N N . HIS A 1 89 ? 14.773 -0.293 -11.677 1.00 91.00 89 HIS A N 1
ATOM 682 C CA . HIS A 1 89 ? 15.583 -1.248 -12.439 1.00 91.00 89 HIS A CA 1
ATOM 683 C C . HIS A 1 89 ? 15.014 -1.537 -13.833 1.00 91.00 89 HIS A C 1
ATOM 685 O O . HIS A 1 89 ? 15.765 -1.528 -14.805 1.00 91.00 89 HIS A O 1
ATOM 691 N N . ALA A 1 90 ? 13.697 -1.734 -13.946 1.00 93.44 90 ALA A N 1
ATOM 692 C CA . ALA A 1 90 ? 13.042 -1.966 -15.233 1.00 93.44 90 ALA A CA 1
ATOM 693 C C . ALA A 1 90 ? 13.170 -0.745 -16.160 1.00 93.44 90 ALA A C 1
ATOM 695 O O . ALA A 1 90 ? 13.442 -0.885 -17.350 1.00 93.44 90 ALA A O 1
ATOM 696 N N . ILE A 1 91 ? 13.028 0.464 -15.607 1.00 94.75 91 ILE A N 1
ATOM 697 C CA . ILE A 1 91 ? 13.216 1.714 -16.354 1.00 94.75 91 ILE A CA 1
ATOM 698 C C . ILE A 1 91 ? 14.672 1.855 -16.806 1.00 94.75 91 ILE A C 1
ATOM 700 O O . ILE A 1 91 ? 14.919 2.178 -17.966 1.00 94.75 91 ILE A O 1
ATOM 704 N N . LYS A 1 92 ? 15.637 1.593 -15.917 1.00 95.50 92 LYS A N 1
ATOM 705 C CA . LYS A 1 92 ? 17.063 1.656 -16.245 1.00 95.50 92 LYS A CA 1
ATOM 706 C C . LYS A 1 92 ? 17.427 0.686 -17.367 1.00 95.50 92 LYS A C 1
ATOM 708 O O . LYS A 1 92 ? 18.032 1.120 -18.340 1.00 95.50 92 LYS A O 1
ATOM 713 N N . ALA A 1 93 ? 16.974 -0.565 -17.289 1.00 96.12 93 ALA A N 1
ATOM 714 C CA . ALA A 1 93 ? 17.178 -1.549 -18.351 1.00 96.12 93 ALA A CA 1
ATOM 715 C C . ALA A 1 93 ? 16.632 -1.050 -19.703 1.00 96.12 93 ALA A C 1
ATOM 717 O O . ALA A 1 93 ? 17.355 -1.026 -20.695 1.00 96.12 93 ALA A O 1
ATOM 718 N N . ALA A 1 94 ? 15.405 -0.518 -19.726 1.00 97.12 94 ALA A N 1
ATOM 719 C CA . ALA A 1 94 ? 14.815 0.034 -20.948 1.00 97.12 94 ALA A CA 1
ATOM 720 C C . ALA A 1 94 ? 15.588 1.250 -21.508 1.00 97.12 94 ALA A C 1
ATOM 722 O O . ALA A 1 94 ? 15.634 1.471 -22.725 1.00 97.12 94 ALA A O 1
ATOM 723 N N . LEU A 1 95 ? 16.194 2.068 -20.640 1.00 97.56 95 LEU A N 1
ATOM 724 C CA . LEU A 1 95 ? 17.067 3.172 -21.051 1.00 97.56 95 LEU A CA 1
ATOM 725 C C . LEU A 1 95 ? 18.397 2.666 -21.619 1.00 97.56 95 LEU A C 1
ATOM 727 O O . LEU A 1 95 ? 18.861 3.213 -22.626 1.00 97.56 95 LEU A O 1
ATOM 731 N N . ASP A 1 96 ? 18.975 1.627 -21.019 1.00 97.81 96 ASP A N 1
ATOM 732 C CA . ASP A 1 96 ? 20.220 1.000 -21.464 1.00 97.81 96 ASP A CA 1
ATOM 733 C C . ASP A 1 96 ? 20.048 0.333 -22.836 1.00 97.81 96 ASP A C 1
ATOM 735 O O . ASP A 1 96 ? 20.858 0.575 -23.737 1.00 97.81 96 ASP A O 1
ATOM 739 N N . ASP A 1 97 ? 18.935 -0.369 -23.063 1.00 97.19 97 ASP A N 1
ATOM 740 C CA . ASP A 1 97 ? 18.578 -0.941 -24.367 1.00 97.19 97 ASP A CA 1
ATOM 741 C C . ASP A 1 97 ? 18.466 0.147 -25.438 1.00 97.19 97 ASP A C 1
ATOM 743 O O . ASP A 1 97 ? 19.069 0.087 -26.518 1.00 97.19 97 ASP A O 1
ATOM 747 N N . ARG A 1 98 ? 17.739 1.222 -25.118 1.00 97.12 98 ARG A N 1
ATOM 748 C CA . ARG A 1 98 ? 17.581 2.377 -26.005 1.00 97.12 98 ARG A CA 1
ATOM 749 C C . ARG A 1 98 ? 18.931 3.029 -26.314 1.00 97.12 98 ARG A C 1
ATOM 751 O O . ARG A 1 98 ? 19.173 3.457 -27.448 1.00 97.12 98 ARG A O 1
ATOM 758 N N . HIS A 1 99 ? 19.812 3.130 -25.323 1.00 96.88 99 HIS A N 1
ATOM 759 C CA . HIS A 1 99 ? 21.159 3.660 -25.485 1.00 96.88 99 HIS A CA 1
ATOM 760 C C . HIS A 1 99 ? 22.018 2.759 -26.385 1.00 96.88 99 HIS A C 1
ATOM 762 O O . HIS A 1 99 ? 22.667 3.271 -27.305 1.00 96.88 99 HIS A O 1
ATOM 768 N N . ALA A 1 100 ? 21.967 1.439 -26.194 1.00 95.94 100 ALA A N 1
ATOM 769 C CA . ALA A 1 100 ? 22.676 0.455 -27.007 1.00 95.94 100 ALA A CA 1
ATOM 770 C C . ALA A 1 100 ? 22.236 0.506 -28.479 1.00 95.94 100 ALA A C 1
ATOM 772 O O . ALA A 1 100 ? 23.078 0.627 -29.375 1.00 95.94 100 ALA A O 1
ATOM 773 N N . VAL A 1 101 ? 20.924 0.535 -28.742 1.00 95.25 101 VAL A N 1
ATOM 774 C CA . VAL A 1 101 ? 20.371 0.655 -30.103 1.00 95.25 101 VAL A CA 1
ATOM 775 C C . VAL A 1 101 ? 20.841 1.945 -30.780 1.00 95.25 101 VAL A C 1
ATOM 777 O O . VAL A 1 101 ? 21.269 1.918 -31.937 1.00 95.25 101 VAL A O 1
ATOM 780 N N . ARG A 1 102 ? 20.824 3.083 -30.072 1.00 94.19 102 ARG A N 1
ATOM 781 C CA . ARG A 1 102 ? 21.305 4.369 -30.610 1.00 94.19 102 ARG A CA 1
ATOM 782 C C . ARG A 1 102 ? 22.792 4.343 -30.938 1.00 94.19 102 ARG A C 1
ATOM 784 O O . ARG A 1 102 ? 23.167 4.782 -32.024 1.00 94.19 102 ARG A O 1
ATOM 791 N N . ARG A 1 103 ? 23.631 3.830 -30.029 1.00 92.94 103 ARG A N 1
ATOM 792 C CA . ARG A 1 103 ? 25.072 3.660 -30.279 1.00 92.94 103 ARG A CA 1
ATOM 793 C C . ARG A 1 103 ? 25.310 2.810 -31.519 1.00 92.94 103 ARG A C 1
ATOM 795 O O . ARG A 1 103 ? 26.045 3.232 -32.407 1.00 92.94 103 ARG A O 1
ATOM 802 N N . SER A 1 104 ? 24.616 1.679 -31.622 1.00 91.75 104 SER A N 1
ATOM 803 C CA . SER A 1 104 ? 24.755 0.776 -32.759 1.00 91.75 104 SER A CA 1
ATOM 804 C C . SER A 1 104 ? 24.345 1.440 -34.077 1.00 91.75 104 SER A C 1
ATOM 806 O O . SER A 1 104 ? 25.081 1.358 -35.051 1.00 91.75 104 SER A O 1
ATOM 808 N N . ARG A 1 105 ? 23.235 2.192 -34.120 1.00 88.88 105 ARG A N 1
ATOM 809 C CA . ARG A 1 105 ? 22.835 2.951 -35.324 1.00 88.88 105 ARG A CA 1
ATOM 810 C C . ARG A 1 105 ? 23.895 3.969 -35.760 1.00 88.88 105 ARG A C 1
ATOM 812 O O . ARG A 1 105 ? 24.174 4.060 -36.952 1.00 88.88 105 ARG A O 1
ATOM 819 N N . ARG A 1 106 ? 24.499 4.699 -34.811 1.00 88.62 106 ARG A N 1
ATOM 820 C CA . ARG A 1 106 ? 25.562 5.679 -35.104 1.00 88.62 106 ARG A CA 1
ATOM 821 C C . ARG A 1 106 ? 26.830 5.012 -35.635 1.00 88.62 106 ARG A C 1
ATOM 823 O O . ARG A 1 106 ? 27.395 5.507 -36.600 1.00 88.62 106 ARG A O 1
ATOM 830 N N . GLN A 1 107 ? 27.249 3.893 -35.041 1.00 85.50 107 GLN A N 1
ATOM 831 C CA . GLN A 1 107 ? 28.469 3.186 -35.446 1.00 85.50 107 GLN A CA 1
ATOM 832 C C . GLN A 1 107 ? 28.291 2.354 -36.728 1.00 85.50 107 GLN A C 1
ATOM 834 O O . GLN A 1 107 ? 29.181 2.328 -37.563 1.00 85.50 107 GLN A O 1
ATOM 839 N N . ARG A 1 108 ? 27.130 1.729 -36.969 1.00 79.25 108 ARG A N 1
ATOM 840 C CA . ARG A 1 108 ? 26.904 0.889 -38.168 1.00 79.25 108 ARG A CA 1
ATOM 841 C C . ARG A 1 108 ? 26.942 1.662 -39.488 1.00 79.25 108 ARG A C 1
ATOM 843 O O . ARG A 1 108 ? 27.165 1.065 -40.535 1.00 79.25 108 ARG A O 1
ATOM 850 N N . LYS A 1 109 ? 26.657 2.967 -39.465 1.00 71.81 109 LYS A N 1
ATOM 851 C CA . LYS A 1 109 ? 26.661 3.831 -40.658 1.00 71.81 109 LYS A CA 1
ATOM 852 C C . LYS A 1 109 ? 27.919 4.691 -40.772 1.00 71.81 109 LYS A C 1
ATOM 854 O O . LYS A 1 109 ? 27.966 5.571 -41.631 1.00 71.81 109 LYS A O 1
ATOM 859 N N . THR A 1 110 ? 28.963 4.430 -39.980 1.00 65.94 110 THR A N 1
ATOM 860 C CA . THR A 1 110 ? 30.275 5.021 -40.255 1.00 65.94 110 THR A CA 1
ATOM 861 C C . THR A 1 110 ? 30.868 4.334 -41.479 1.00 65.94 110 THR A C 1
ATOM 863 O O . THR A 1 110 ? 31.560 3.324 -41.375 1.00 65.94 110 THR A O 1
ATOM 866 N N . ARG A 1 111 ? 30.583 4.879 -42.667 1.00 64.12 111 ARG A N 1
ATOM 867 C CA . ARG A 1 111 ? 31.398 4.624 -43.859 1.00 64.12 111 ARG A CA 1
ATOM 868 C C . ARG A 1 111 ? 32.843 4.923 -43.468 1.00 64.12 111 ARG A C 1
ATOM 870 O O . ARG A 1 111 ? 33.070 5.961 -42.843 1.00 64.12 111 ARG A O 1
ATOM 877 N N . TYR A 1 112 ? 33.778 4.030 -43.796 1.00 66.31 112 TYR A N 1
ATOM 878 C CA . TYR A 1 112 ? 35.202 4.236 -43.540 1.00 66.31 112 TYR A CA 1
ATOM 879 C C . TYR A 1 112 ? 35.588 5.649 -43.993 1.00 66.31 112 TYR A C 1
ATOM 881 O O . TYR A 1 112 ? 35.609 5.954 -45.188 1.00 66.31 112 TYR A O 1
ATOM 889 N N . ARG A 1 113 ? 35.814 6.551 -43.036 1.00 65.44 113 ARG A N 1
ATOM 890 C CA . ARG A 1 113 ? 36.444 7.830 -43.337 1.00 65.44 113 ARG A CA 1
ATOM 891 C C . ARG A 1 113 ? 37.911 7.495 -43.538 1.00 65.44 113 ARG A C 1
ATOM 893 O O . ARG A 1 113 ? 38.536 7.007 -42.602 1.00 65.44 113 ARG A O 1
ATOM 900 N N . LYS A 1 114 ? 38.446 7.744 -44.741 1.00 66.81 114 LYS A N 1
ATOM 901 C CA . LYS A 1 114 ? 39.898 7.723 -44.966 1.00 66.81 114 LYS A CA 1
ATOM 902 C C . LYS A 1 114 ? 40.560 8.503 -43.830 1.00 66.81 114 LYS A C 1
ATOM 904 O O . LYS A 1 114 ? 40.125 9.620 -43.531 1.00 66.81 114 LYS A O 1
ATOM 909 N N . ALA A 1 115 ? 41.570 7.904 -43.203 1.00 68.06 115 ALA A N 1
ATOM 910 C CA . ALA A 1 115 ? 42.387 8.595 -42.219 1.00 68.06 115 ALA A CA 1
ATOM 911 C C . ALA A 1 115 ? 42.869 9.920 -42.832 1.00 68.06 115 ALA A C 1
ATOM 913 O O . ALA A 1 115 ? 43.411 9.948 -43.939 1.00 68.06 115 ALA A O 1
ATOM 914 N N . ARG A 1 116 ? 42.584 11.037 -42.157 1.00 68.06 116 ARG A N 1
ATOM 915 C CA . ARG A 1 116 ? 43.023 12.368 -42.586 1.00 68.06 116 ARG A CA 1
ATOM 916 C C . ARG A 1 116 ? 44.449 12.577 -42.093 1.00 68.06 116 ARG A C 1
ATOM 918 O O . ARG A 1 116 ? 44.661 13.246 -41.089 1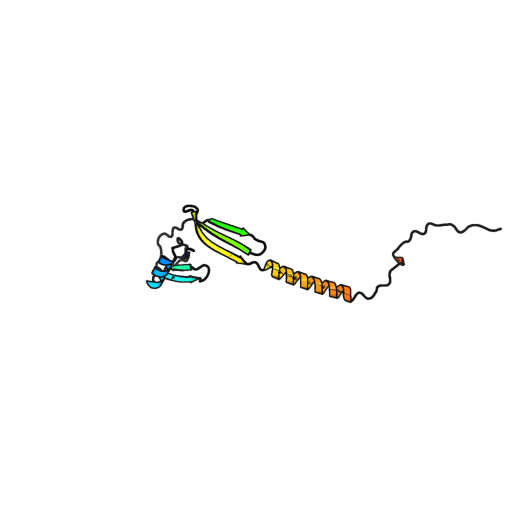.00 68.06 116 ARG A O 1
ATOM 925 N N . TRP A 1 117 ? 45.410 11.990 -42.801 1.00 63.66 117 TRP A N 1
ATOM 926 C CA . TRP A 1 117 ? 46.841 12.166 -42.529 1.00 63.66 117 TRP A CA 1
ATOM 927 C C . TRP A 1 117 ? 47.278 13.639 -42.623 1.00 63.66 117 TRP A C 1
ATOM 929 O O . TRP A 1 117 ? 48.220 14.033 -41.954 1.00 63.66 117 TRP A O 1
ATOM 939 N N . SER A 1 118 ? 46.540 14.482 -43.361 1.00 61.66 118 SER A N 1
ATOM 940 C CA . SER A 1 118 ? 46.749 15.939 -43.429 1.00 61.66 118 SER A CA 1
ATOM 941 C C . SER A 1 118 ? 46.505 16.681 -42.110 1.00 61.66 118 SER A C 1
ATOM 943 O O . SER A 1 118 ? 46.908 17.829 -41.979 1.00 61.66 118 SER A O 1
ATOM 945 N N . ASN A 1 119 ? 45.817 16.058 -41.146 1.00 56.31 119 ASN A N 1
ATOM 946 C CA . ASN A 1 119 ? 45.584 16.636 -39.820 1.00 56.31 119 ASN A CA 1
ATOM 947 C C . ASN A 1 119 ? 46.633 16.173 -38.800 1.00 56.31 119 ASN A C 1
ATOM 949 O O . ASN A 1 119 ? 46.571 16.568 -37.639 1.00 56.31 119 ASN A O 1
ATOM 953 N N . TRP A 1 120 ? 47.578 15.327 -39.217 1.00 50.31 120 TRP A N 1
ATOM 954 C CA . TRP 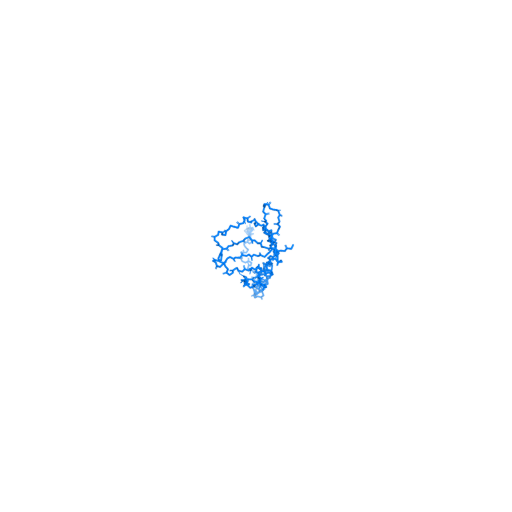A 1 120 ? 48.799 15.078 -38.473 1.00 50.31 120 TRP A CA 1
ATOM 955 C C . TRP A 1 120 ? 49.860 15.985 -39.074 1.00 50.31 120 TRP A C 1
ATOM 957 O O . TRP A 1 120 ? 50.469 15.666 -40.092 1.00 50.31 120 TRP A O 1
ATOM 967 N N . SER A 1 121 ? 50.084 17.135 -38.447 1.00 50.59 121 SER A N 1
ATOM 968 C CA . SER A 1 121 ? 51.360 17.825 -38.584 1.00 50.59 121 SER A CA 1
ATOM 969 C C . SER A 1 121 ? 52.429 16.896 -38.009 1.00 50.59 121 SER A C 1
ATOM 971 O O . SER A 1 121 ? 52.751 16.963 -36.826 1.00 50.59 121 SER A O 1
ATOM 973 N N . CYS A 1 122 ? 52.926 15.967 -38.825 1.00 48.12 122 CYS A N 1
ATOM 974 C CA . CYS A 1 122 ? 54.204 15.337 -38.559 1.00 48.12 122 CYS A CA 1
ATOM 975 C C . CYS A 1 122 ? 55.217 16.490 -38.596 1.00 48.12 122 CYS A C 1
ATOM 977 O O . CYS A 1 122 ? 55.321 17.135 -39.645 1.00 48.12 122 CYS A O 1
ATOM 979 N N . PRO A 1 123 ? 55.876 16.854 -37.481 1.00 49.25 123 PRO A N 1
ATOM 980 C CA . PRO A 1 123 ? 56.852 17.927 -37.512 1.00 49.25 123 PRO A CA 1
ATOM 981 C C . PRO A 1 123 ? 57.981 17.445 -38.418 1.00 49.25 123 PRO A C 1
ATOM 983 O O . PRO A 1 123 ? 58.710 16.511 -38.086 1.00 49.25 123 PRO A O 1
ATOM 986 N N . VAL A 1 124 ? 58.081 18.033 -39.608 1.00 47.00 124 VAL A N 1
ATOM 987 C CA . VAL A 1 124 ? 59.220 17.810 -40.487 1.00 47.00 124 VAL A CA 1
ATOM 988 C C . VAL A 1 124 ? 60.390 18.489 -39.786 1.00 47.00 124 VAL A C 1
ATOM 990 O O . VAL A 1 124 ? 60.541 19.706 -39.856 1.00 47.00 124 VAL A O 1
ATOM 993 N N . PHE A 1 125 ? 61.172 17.724 -39.025 1.00 46.81 125 PHE A N 1
ATOM 994 C CA . PHE A 1 125 ? 62.477 18.182 -38.570 1.00 46.81 125 PHE A CA 1
ATOM 995 C C . PHE A 1 125 ? 63.304 18.450 -39.831 1.00 46.81 125 PHE A C 1
ATOM 997 O O . PHE A 1 125 ? 63.684 17.529 -40.552 1.00 46.81 125 PHE A O 1
ATOM 1004 N N . GLY A 1 126 ? 63.465 19.732 -40.155 1.00 45.59 126 GLY A N 1
ATOM 1005 C CA . GLY A 1 126 ? 64.094 20.190 -41.384 1.00 45.59 126 GLY A CA 1
ATOM 1006 C C . GLY A 1 126 ? 65.568 19.803 -41.444 1.00 45.59 126 GLY A C 1
ATOM 1007 O O . GLY A 1 126 ? 66.387 20.348 -40.711 1.00 45.59 126 GLY A O 1
ATOM 1008 N 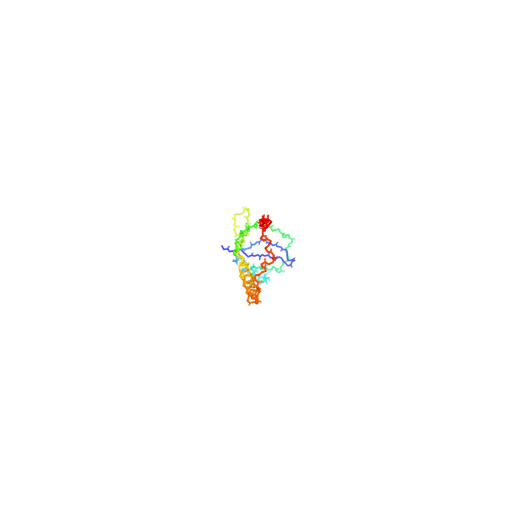N . GLY A 1 127 ? 65.908 18.899 -42.362 1.00 42.72 127 GLY A N 1
ATOM 1009 C CA . GLY A 1 127 ? 67.254 18.771 -42.912 1.00 42.72 127 GLY A CA 1
ATOM 1010 C C . GLY A 1 127 ? 67.339 19.589 -44.200 1.00 42.72 127 GLY A C 1
ATOM 1011 O O . GLY A 1 127 ? 66.663 19.273 -45.174 1.00 42.72 127 GLY A O 1
ATOM 1012 N N . ASN A 1 128 ? 68.124 20.666 -44.184 1.00 52.88 128 ASN A N 1
ATOM 1013 C CA . ASN A 1 128 ? 68.333 21.575 -45.314 1.00 52.88 128 ASN A CA 1
ATOM 1014 C C . ASN A 1 128 ? 69.075 20.864 -46.475 1.00 52.88 128 ASN A C 1
ATOM 1016 O O . ASN A 1 128 ? 70.169 20.349 -46.240 1.00 52.88 128 ASN A O 1
ATOM 1020 N N . PRO A 1 129 ? 68.541 20.848 -47.715 1.00 50.5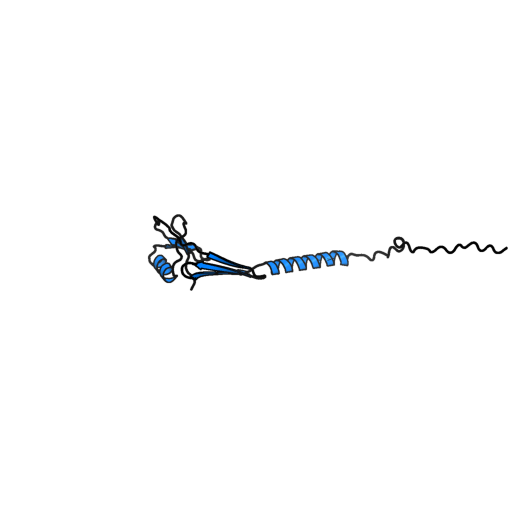0 129 PRO A N 1
ATOM 1021 C CA . PRO A 1 129 ? 69.172 20.186 -48.858 1.00 50.50 129 PRO A CA 1
ATOM 1022 C C . PRO A 1 129 ? 70.302 20.986 -49.539 1.00 50.50 129 PRO A C 1
ATOM 1024 O O . PRO A 1 129 ? 70.845 20.513 -50.534 1.00 50.50 129 PRO A O 1
ATOM 1027 N N . ASN A 1 130 ? 70.724 22.150 -49.028 1.00 53.94 130 ASN A N 1
ATOM 1028 C CA . ASN A 1 130 ? 71.865 22.887 -49.595 1.00 53.94 130 ASN A CA 1
ATOM 1029 C C . ASN A 1 130 ? 73.229 22.270 -49.215 1.00 53.94 130 ASN A C 1
ATOM 1031 O O . ASN A 1 130 ? 73.993 22.830 -48.430 1.00 53.94 130 ASN A O 1
ATOM 1035 N N . ARG A 1 131 ? 73.571 21.129 -49.824 1.00 48.53 131 ARG A N 1
ATOM 1036 C CA . ARG A 1 131 ? 74.968 20.781 -50.130 1.00 48.53 131 ARG A CA 1
ATOM 1037 C C . ARG A 1 131 ? 75.204 21.087 -51.608 1.00 48.53 131 ARG A C 1
ATOM 1039 O O . ARG A 1 131 ? 74.891 20.271 -52.467 1.00 48.53 131 ARG A O 1
ATOM 1046 N N . ASN A 1 132 ? 75.727 22.283 -51.877 1.00 42.88 132 ASN A N 1
ATOM 1047 C CA . ASN A 1 132 ? 76.297 22.641 -53.174 1.00 42.88 132 ASN A CA 1
ATOM 1048 C C . ASN A 1 132 ? 77.431 21.662 -53.500 1.00 42.88 132 ASN A C 1
ATOM 1050 O O . ASN A 1 132 ? 78.391 21.563 -52.738 1.00 42.88 132 ASN A O 1
ATOM 1054 N N . VAL A 1 133 ? 77.307 20.959 -54.623 1.00 48.09 133 VAL A N 1
ATOM 1055 C CA . VAL A 1 133 ? 78.420 20.269 -55.277 1.00 48.09 133 VAL A CA 1
ATOM 1056 C C . VAL A 1 133 ? 78.836 21.160 -56.440 1.00 48.09 133 VAL A C 1
ATOM 1058 O O . VAL A 1 133 ? 78.084 21.315 -57.401 1.00 48.09 133 VAL A O 1
ATOM 1061 N N . GLY A 1 134 ? 79.997 21.785 -56.289 1.00 39.41 134 GLY A N 1
ATOM 1062 C CA . GLY A 1 134 ? 80.734 22.551 -57.286 1.00 39.41 134 GLY A CA 1
ATOM 1063 C C . GLY A 1 134 ? 82.212 22.408 -56.977 1.00 39.41 134 GLY A C 1
ATOM 1064 O O . GLY A 1 134 ? 82.533 22.411 -55.765 1.00 39.41 134 GLY A O 1
#